Protein AF-A0AAD1RYK3-F1 (afdb_monomer)

Solvent-accessible surface area (backbone atoms only — not comparable to full-atom values): 5395 Å² total; per-residue (Å²): 141,84,56,92,40,39,23,43,54,92,47,67,86,49,60,64,26,44,54,42,9,41,81,37,56,96,43,71,71,55,46,51,52,41,52,51,53,33,51,68,50,41,51,63,46,25,75,76,61,38,56,70,56,47,49,50,44,24,52,49,18,30,38,50,40,42,53,49,40,56,69,79,41,52,85,51,68,46,62,34,46,53,32,17,40,53,32,41,52,52,52,51,53,49,48,51,58,70,73,75,109

pLDDT: mean 95.25, std 6.74, range [51.03, 98.62]

Radius of gyration: 14.35 Å; Cα contacts (8 Å, |Δi|>4): 125; chains: 1; bounding box: 40×24×34 Å

Structure (mmCIF, N/CA/C/O backbone):
data_AF-A0AAD1RYK3-F1
#
_entry.id   AF-A0AAD1RYK3-F1
#
loop_
_atom_site.group_PDB
_atom_site.id
_atom_site.type_symbol
_atom_site.label_atom_id
_atom_site.label_alt_id
_atom_site.label_comp_id
_atom_site.label_asym_id
_atom_site.label_entity_id
_atom_site.label_seq_id
_atom_site.pdbx_PDB_ins_code
_atom_site.Cartn_x
_atom_site.Cartn_y
_atom_site.Cartn_z
_atom_site.occupancy
_atom_site.B_iso_or_equiv
_atom_site.auth_seq_id
_atom_site.auth_comp_id
_atom_site.auth_asym_id
_atom_site.auth_atom_id
_atom_site.pdbx_PDB_model_num
ATOM 1 N N . MET A 1 1 ? 7.347 2.666 -16.538 1.00 62.88 1 MET A N 1
ATOM 2 C CA . MET A 1 1 ? 7.481 2.013 -15.215 1.00 62.88 1 MET A CA 1
ATOM 3 C C . MET A 1 1 ? 8.908 2.180 -14.672 1.00 62.88 1 MET A C 1
ATOM 5 O O . MET A 1 1 ? 9.486 1.234 -14.162 1.00 62.88 1 MET A O 1
ATOM 9 N N . ASN A 1 2 ? 9.484 3.388 -14.783 1.00 78.81 2 ASN A N 1
ATOM 10 C CA . ASN A 1 2 ? 10.914 3.642 -14.520 1.00 78.81 2 ASN A CA 1
ATOM 11 C C . ASN A 1 2 ? 11.131 4.500 -13.264 1.00 78.81 2 ASN A C 1
ATOM 13 O O . ASN A 1 2 ? 12.132 5.198 -13.149 1.00 78.81 2 ASN A O 1
ATOM 17 N N . SER A 1 3 ? 10.172 4.492 -12.335 1.00 92.50 3 SER A N 1
ATOM 18 C CA . SER A 1 3 ? 10.297 5.276 -11.108 1.00 92.50 3 SER A CA 1
ATOM 19 C C . SER A 1 3 ? 11.298 4.612 -10.155 1.00 92.50 3 SER A C 1
ATOM 21 O O . SER A 1 3 ? 11.223 3.394 -9.952 1.00 92.50 3 SER A O 1
ATOM 23 N N . PRO A 1 4 ? 12.184 5.385 -9.501 1.00 94.81 4 PRO A N 1
ATOM 24 C CA . PRO A 1 4 ? 13.096 4.856 -8.491 1.00 94.81 4 PRO A CA 1
ATOM 25 C C . PRO A 1 4 ? 12.365 4.243 -7.291 1.00 94.81 4 PRO A C 1
ATOM 27 O O . PRO A 1 4 ? 12.978 3.456 -6.580 1.00 94.81 4 PRO A O 1
ATOM 30 N N . LEU A 1 5 ? 11.070 4.517 -7.105 1.00 96.94 5 LEU A N 1
ATOM 31 C CA . LEU A 1 5 ? 10.252 3.978 -6.015 1.00 96.94 5 LEU A CA 1
ATOM 32 C C . LEU A 1 5 ? 9.553 2.652 -6.362 1.00 96.94 5 LEU A C 1
ATOM 34 O O . LEU A 1 5 ? 8.995 2.005 -5.490 1.00 96.94 5 LEU A O 1
ATOM 38 N N . THR A 1 6 ? 9.551 2.230 -7.631 1.00 97.31 6 THR A N 1
ATOM 39 C CA . THR A 1 6 ? 8.893 0.977 -8.049 1.00 97.31 6 THR A CA 1
ATOM 40 C C . THR A 1 6 ? 9.565 -0.240 -7.409 1.00 97.31 6 THR A C 1
ATOM 42 O O . THR A 1 6 ? 10.797 -0.313 -7.379 1.00 97.31 6 THR A O 1
ATOM 45 N N . TYR A 1 7 ? 8.784 -1.223 -6.953 1.00 97.44 7 TYR A N 1
ATOM 46 C CA . TYR A 1 7 ? 9.350 -2.511 -6.564 1.00 97.44 7 TYR A CA 1
ATOM 47 C C . TYR A 1 7 ? 9.881 -3.213 -7.808 1.00 97.44 7 TYR A C 1
ATOM 49 O O . TYR A 1 7 ? 9.145 -3.429 -8.777 1.00 97.44 7 TYR A O 1
ATOM 57 N N . ARG A 1 8 ? 11.170 -3.545 -7.775 1.00 96.50 8 ARG A N 1
ATOM 58 C CA . ARG A 1 8 ? 11.888 -4.141 -8.892 1.00 96.50 8 ARG A CA 1
ATOM 59 C C . ARG A 1 8 ? 12.387 -5.520 -8.514 1.00 96.50 8 ARG A C 1
ATOM 61 O O . ARG A 1 8 ? 13.115 -5.658 -7.533 1.00 96.50 8 ARG A O 1
ATOM 68 N N . TYR A 1 9 ? 12.013 -6.525 -9.301 1.00 95.19 9 TYR A N 1
ATOM 69 C CA . TYR A 1 9 ? 12.393 -7.904 -9.001 1.00 95.19 9 TYR A CA 1
ATOM 70 C C . TYR A 1 9 ? 13.905 -8.138 -9.081 1.00 95.19 9 TYR A C 1
ATOM 72 O O . TYR A 1 9 ? 14.407 -9.053 -8.433 1.00 95.19 9 TYR A O 1
ATOM 80 N N . ASP A 1 10 ? 14.604 -7.321 -9.869 1.00 95.75 10 ASP A N 1
ATOM 81 C CA . ASP A 1 10 ? 16.042 -7.378 -10.116 1.00 95.75 10 ASP A CA 1
ATOM 82 C C . ASP A 1 10 ? 16.868 -6.517 -9.146 1.00 95.75 10 ASP A C 1
ATOM 84 O O . ASP A 1 10 ? 18.084 -6.473 -9.277 1.00 95.75 10 ASP A O 1
ATOM 88 N N . LYS A 1 11 ? 16.216 -5.835 -8.191 1.00 96.19 11 LYS A N 1
ATOM 89 C CA . LYS A 1 11 ? 16.849 -4.947 -7.199 1.00 96.19 11 LYS A CA 1
ATOM 90 C C . LYS A 1 11 ? 16.305 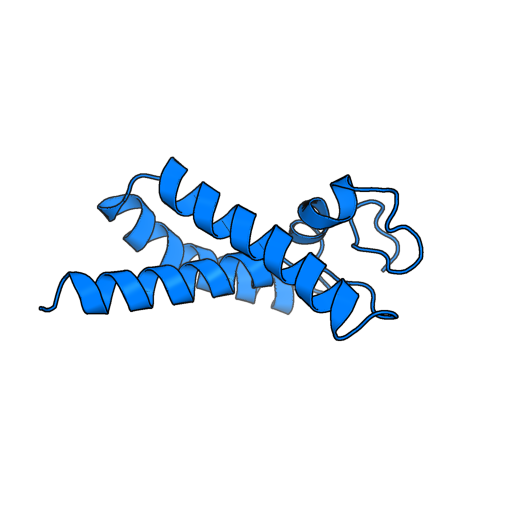-5.173 -5.787 1.00 96.19 11 LYS A C 1
ATOM 92 O O . LYS A 1 11 ? 15.846 -4.242 -5.122 1.00 96.19 11 LYS A O 1
ATOM 97 N N . ARG A 1 12 ? 16.249 -6.431 -5.345 1.00 94.88 12 ARG A N 1
ATOM 98 C CA . ARG A 1 12 ? 15.663 -6.804 -4.039 1.00 94.88 12 ARG A CA 1
ATOM 99 C C . ARG A 1 12 ? 16.556 -6.420 -2.857 1.00 94.88 12 ARG A C 1
ATOM 101 O O . ARG A 1 12 ? 16.066 -6.279 -1.745 1.00 94.88 12 ARG A O 1
ATOM 108 N N . GLU A 1 13 ? 17.842 -6.220 -3.094 1.00 96.56 13 GLU A N 1
ATOM 109 C CA . GLU A 1 13 ? 18.798 -5.665 -2.138 1.00 96.56 13 GLU A CA 1
ATOM 110 C C . GLU A 1 13 ? 18.452 -4.222 -1.732 1.00 96.56 13 GLU A C 1
ATOM 112 O O . GLU A 1 13 ? 18.777 -3.781 -0.630 1.00 96.56 13 GLU A O 1
ATOM 117 N N . GLU A 1 14 ? 17.723 -3.495 -2.582 1.00 97.38 14 GLU A N 1
ATOM 118 C CA . GLU A 1 14 ? 17.233 -2.147 -2.305 1.00 97.38 14 GLU A CA 1
ATOM 119 C C . GLU A 1 14 ? 15.963 -2.204 -1.425 1.00 97.38 14 GLU A C 1
ATOM 121 O O . GLU A 1 14 ? 14.846 -1.957 -1.886 1.00 97.38 14 GLU A O 1
ATOM 126 N N . ALA A 1 15 ? 16.122 -2.544 -0.139 1.00 97.06 15 ALA A N 1
ATOM 127 C CA . ALA A 1 15 ? 15.028 -2.866 0.791 1.00 97.06 15 ALA A CA 1
ATOM 128 C C . ALA A 1 15 ? 13.902 -1.810 0.877 1.00 97.06 15 ALA A C 1
ATOM 130 O O . ALA A 1 15 ? 12.734 -2.151 1.070 1.00 97.06 15 ALA A O 1
ATOM 131 N N . TRP A 1 16 ? 14.202 -0.526 0.659 1.00 97.81 16 TRP A N 1
ATOM 132 C CA . TRP A 1 16 ? 13.190 0.539 0.632 1.00 97.81 16 TRP A CA 1
ATOM 133 C C . TRP A 1 16 ? 12.139 0.351 -0.473 1.00 97.81 16 TRP A C 1
ATOM 135 O O . TRP A 1 16 ? 11.033 0.890 -0.374 1.00 97.81 16 TRP A O 1
ATOM 145 N N . ARG A 1 17 ? 12.435 -0.420 -1.527 1.00 97.81 17 ARG A N 1
ATOM 146 C CA . ARG A 1 17 ? 11.501 -0.746 -2.618 1.00 97.81 17 ARG A CA 1
ATOM 147 C C . ARG A 1 17 ? 10.338 -1.631 -2.178 1.00 97.81 17 ARG A C 1
ATOM 149 O O . ARG A 1 17 ? 9.289 -1.587 -2.812 1.00 97.81 17 ARG A O 1
ATOM 156 N N . PHE A 1 18 ? 10.487 -2.382 -1.085 1.00 98.00 18 PHE A N 1
ATOM 157 C CA . PHE A 1 18 ? 9.399 -3.182 -0.506 1.00 98.00 18 PHE A CA 1
ATOM 158 C C . PHE A 1 18 ? 8.310 -2.321 0.139 1.00 98.00 18 PHE A C 1
ATOM 160 O O . PHE A 1 18 ? 7.200 -2.804 0.351 1.00 98.00 18 PHE A O 1
ATOM 167 N N . LEU A 1 19 ? 8.607 -1.046 0.408 1.00 98.38 19 LEU A N 1
ATOM 168 C CA . LEU A 1 19 ? 7.663 -0.083 0.968 1.00 98.38 19 LEU A CA 1
ATOM 169 C C . LEU A 1 19 ? 7.289 1.017 -0.034 1.00 98.38 19 LEU A C 1
ATOM 171 O O . LEU A 1 19 ? 6.116 1.293 -0.261 1.00 98.38 19 LEU A O 1
ATOM 175 N N . SER A 1 20 ? 8.285 1.639 -0.666 1.00 97.94 20 SER A N 1
ATOM 176 C CA . SER A 1 20 ? 8.105 2.840 -1.499 1.00 97.94 20 SER A CA 1
ATOM 177 C C . SER A 1 20 ? 7.252 2.637 -2.755 1.00 97.94 20 SER A C 1
ATOM 179 O O . SER A 1 20 ? 6.716 3.612 -3.290 1.00 97.94 20 SER A O 1
ATOM 181 N N . TYR A 1 21 ? 7.048 1.392 -3.193 1.00 97.81 21 TYR A N 1
ATOM 182 C CA . TYR A 1 21 ? 6.221 1.084 -4.359 1.00 97.81 21 TYR A CA 1
ATOM 183 C C . TYR A 1 21 ? 4.761 1.535 -4.206 1.00 97.81 21 TYR A C 1
ATOM 185 O O . TYR A 1 21 ? 4.097 1.776 -5.219 1.00 97.81 21 TYR A O 1
ATOM 193 N N . MET A 1 22 ? 4.285 1.716 -2.966 1.00 98.00 22 MET A N 1
ATOM 194 C CA . MET A 1 22 ? 2.937 2.209 -2.675 1.00 98.00 22 MET A CA 1
ATOM 195 C C . MET A 1 22 ? 2.666 3.618 -3.222 1.00 98.00 22 MET A C 1
ATOM 197 O O . MET A 1 22 ? 1.515 3.972 -3.460 1.00 98.00 22 MET A O 1
ATOM 201 N N . PHE A 1 23 ? 3.710 4.418 -3.462 1.00 97.38 23 PHE A N 1
ATOM 202 C CA . PHE A 1 23 ? 3.582 5.784 -3.981 1.00 97.38 23 PHE A CA 1
ATOM 203 C C . PHE A 1 23 ? 3.493 5.860 -5.509 1.00 97.38 23 PHE A C 1
ATOM 205 O O . PHE A 1 23 ? 3.189 6.915 -6.064 1.00 97.38 23 PHE A O 1
ATOM 212 N N . VAL A 1 24 ? 3.757 4.762 -6.218 1.00 97.25 24 VAL A N 1
ATOM 213 C CA . VAL A 1 24 ? 3.733 4.718 -7.685 1.00 97.25 24 VAL A CA 1
ATOM 214 C C . VAL A 1 24 ? 2.499 3.961 -8.134 1.00 97.25 24 VAL A C 1
ATOM 216 O O . VAL A 1 24 ? 2.165 2.934 -7.563 1.00 97.25 24 VAL A O 1
ATOM 219 N N . HIS A 1 25 ? 1.832 4.428 -9.185 1.00 96.88 25 HIS A N 1
ATOM 220 C CA . HIS A 1 25 ? 0.650 3.770 -9.733 1.00 96.88 25 HIS A CA 1
ATOM 221 C C . HIS A 1 25 ? 0.776 3.637 -11.253 1.00 96.88 25 HIS A C 1
ATOM 223 O O . HIS A 1 25 ? 1.363 4.491 -11.912 1.00 96.88 25 HIS A O 1
ATOM 229 N N . ALA A 1 26 ? 0.221 2.560 -11.815 1.00 94.88 26 ALA A N 1
ATOM 230 C CA . ALA A 1 26 ? 0.240 2.293 -13.254 1.00 94.88 26 ALA A CA 1
ATOM 231 C C . ALA A 1 26 ? -0.574 3.297 -14.099 1.00 94.88 26 ALA A C 1
ATOM 233 O O . ALA A 1 26 ? -0.365 3.378 -15.305 1.00 94.88 26 ALA A O 1
ATOM 234 N N . GLY A 1 27 ? -1.484 4.063 -13.487 1.00 95.81 27 GLY A N 1
ATOM 235 C CA . GLY A 1 27 ? -2.293 5.075 -14.166 1.00 95.81 27 GLY A CA 1
ATOM 236 C C . GLY A 1 27 ? -3.281 5.771 -13.229 1.00 95.81 27 GLY A C 1
ATOM 237 O O . GLY A 1 27 ? -3.394 5.409 -12.055 1.00 95.81 27 GLY A O 1
ATOM 238 N N . VAL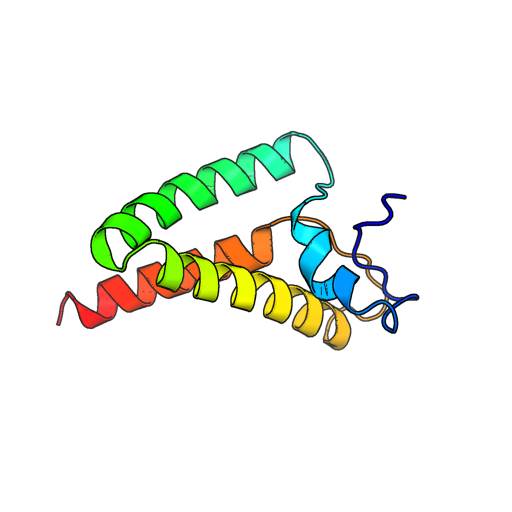 A 1 28 ? -4.019 6.748 -13.764 1.00 96.88 28 VAL A N 1
ATOM 239 C CA . VAL A 1 28 ? -4.966 7.592 -13.006 1.00 96.88 28 VAL A CA 1
ATOM 240 C C . VAL A 1 28 ? -6.082 6.764 -12.361 1.00 96.88 28 VAL A C 1
ATOM 242 O O . VAL A 1 28 ? -6.341 6.899 -11.170 1.00 96.88 28 VAL A O 1
ATOM 245 N N . GLN A 1 29 ? -6.679 5.828 -13.103 1.00 97.06 29 GLN A N 1
ATOM 246 C CA . GLN A 1 29 ? -7.723 4.953 -12.559 1.00 97.06 29 GLN A CA 1
ATOM 247 C C . GLN A 1 29 ? -7.218 4.114 -11.377 1.00 97.06 29 GLN A C 1
ATOM 249 O O . GLN A 1 29 ? -7.944 3.882 -10.414 1.00 97.06 29 GLN A O 1
ATOM 254 N N . HIS A 1 30 ? -5.954 3.682 -11.428 1.00 96.94 30 HIS A N 1
ATOM 255 C CA . HIS A 1 30 ? -5.365 2.858 -10.380 1.00 96.94 30 HIS A CA 1
ATOM 256 C C . HIS A 1 30 ? -5.166 3.64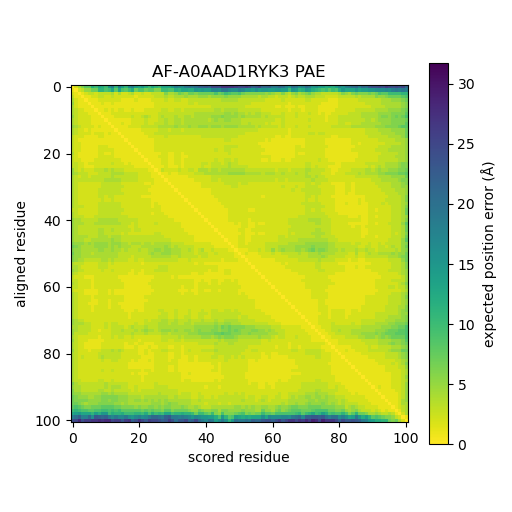8 -9.082 1.00 96.94 30 HIS A C 1
ATOM 258 O O . HIS A 1 30 ? -5.490 3.138 -8.013 1.00 96.94 30 HIS A O 1
ATOM 264 N N . ILE A 1 31 ? -4.673 4.890 -9.151 1.00 97.38 31 ILE A N 1
ATOM 265 C CA . ILE A 1 31 ? -4.538 5.734 -7.954 1.00 97.38 31 ILE A CA 1
ATOM 266 C C . ILE A 1 31 ? -5.904 6.147 -7.398 1.00 97.38 31 ILE A C 1
ATOM 268 O O . ILE A 1 31 ? -6.103 6.053 -6.191 1.00 97.38 31 ILE A O 1
ATOM 272 N N . ILE A 1 32 ? -6.864 6.516 -8.253 1.00 98.31 32 ILE A N 1
ATOM 273 C CA . ILE A 1 32 ? -8.219 6.878 -7.810 1.00 98.31 32 ILE A CA 1
ATOM 274 C C . ILE A 1 32 ? -8.886 5.700 -7.095 1.00 98.31 32 ILE A C 1
ATOM 276 O O . ILE A 1 32 ? -9.423 5.884 -6.008 1.00 98.31 32 ILE A O 1
ATOM 280 N N . GLY A 1 33 ? -8.804 4.488 -7.653 1.00 98.00 33 GLY A N 1
ATOM 281 C CA . GLY A 1 33 ? -9.370 3.292 -7.025 1.00 98.00 33 GLY A CA 1
ATOM 282 C C . GLY A 1 33 ? -8.747 2.980 -5.662 1.00 98.00 33 GLY A C 1
ATOM 283 O O . GLY 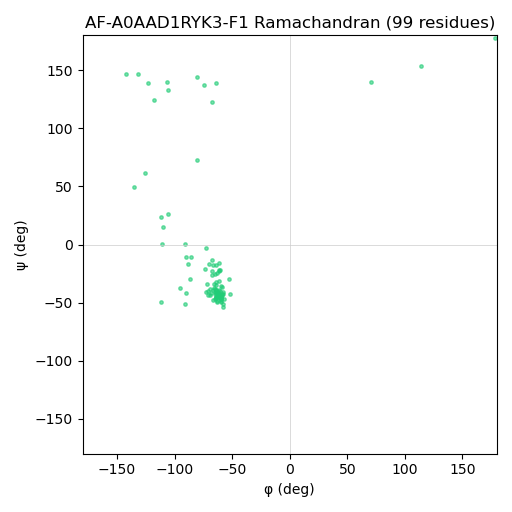A 1 33 ? -9.473 2.698 -4.709 1.00 98.00 33 GLY A O 1
ATOM 284 N N . ASN A 1 34 ? -7.418 3.090 -5.543 1.00 98.19 34 ASN A N 1
ATOM 285 C CA . ASN A 1 34 ? -6.735 2.893 -4.263 1.00 98.19 34 ASN A CA 1
ATOM 286 C C . ASN A 1 34 ? -7.135 3.959 -3.238 1.00 98.19 34 ASN A C 1
ATOM 288 O O . ASN A 1 34 ? -7.485 3.600 -2.122 1.00 98.19 34 ASN A O 1
ATOM 292 N N . LEU A 1 35 ? -7.139 5.244 -3.610 1.00 98.12 35 LEU A N 1
ATOM 293 C CA . LEU A 1 35 ? -7.528 6.330 -2.707 1.00 98.12 35 LEU A CA 1
ATOM 294 C C . LEU A 1 35 ? -8.984 6.209 -2.263 1.00 98.12 35 LEU A C 1
ATOM 296 O O . LEU A 1 35 ? -9.272 6.360 -1.080 1.00 98.12 35 LEU A O 1
ATOM 300 N N . PHE A 1 36 ? -9.892 5.905 -3.190 1.00 98.38 36 PHE A N 1
ATOM 301 C CA . PHE A 1 36 ? -11.304 5.727 -2.878 1.00 98.38 36 PHE A CA 1
ATOM 302 C C . PHE A 1 36 ? -11.506 4.623 -1.837 1.00 98.38 36 PHE A C 1
ATOM 304 O O . PHE A 1 36 ? -12.094 4.876 -0.789 1.00 98.38 36 PHE A O 1
ATOM 311 N N . LEU A 1 37 ? -10.965 3.423 -2.078 1.00 98.00 37 LEU A N 1
ATOM 312 C CA . LEU A 1 37 ? -11.087 2.309 -1.134 1.00 98.00 37 LEU A CA 1
ATOM 313 C C . LEU A 1 37 ? -10.340 2.570 0.179 1.00 98.00 37 LEU A C 1
ATOM 315 O O . LEU A 1 37 ? -10.851 2.247 1.250 1.00 98.00 37 LEU A O 1
ATOM 319 N N . GLN A 1 38 ? -9.155 3.180 0.114 1.00 98.19 38 GLN A N 1
ATOM 320 C CA . GLN A 1 38 ? -8.369 3.525 1.294 1.00 98.19 38 GLN A CA 1
ATOM 321 C C . GLN A 1 38 ? -9.119 4.495 2.203 1.00 98.19 38 GLN A C 1
ATOM 323 O O . GLN A 1 38 ? -9.141 4.281 3.407 1.00 98.19 38 GLN A O 1
ATOM 328 N N . LEU A 1 39 ? -9.740 5.541 1.657 1.00 97.88 39 LEU A N 1
ATOM 329 C CA . LEU A 1 39 ? -10.499 6.502 2.457 1.00 97.88 39 LEU A CA 1
ATOM 330 C C . LEU A 1 39 ? -11.817 5.899 2.949 1.00 97.88 39 LEU A C 1
ATOM 332 O O . LEU A 1 39 ? -12.162 6.078 4.116 1.00 97.88 39 LEU A O 1
ATOM 336 N N . LEU A 1 40 ? -12.511 5.140 2.094 1.00 97.69 40 LEU A N 1
ATOM 337 C CA . LEU A 1 40 ? -13.778 4.488 2.429 1.00 97.69 40 LEU A CA 1
ATOM 338 C C . LEU A 1 40 ? -13.643 3.536 3.626 1.00 97.69 40 LEU A C 1
ATOM 340 O O . LEU A 1 40 ? -14.511 3.526 4.492 1.00 97.69 40 LEU A O 1
ATOM 344 N N . ILE A 1 41 ? -12.565 2.748 3.679 1.00 97.19 41 ILE A N 1
ATOM 345 C CA . ILE A 1 41 ? -12.340 1.753 4.740 1.00 97.19 41 ILE A CA 1
ATOM 346 C C . ILE A 1 41 ? -11.457 2.301 5.866 1.00 97.19 41 ILE A C 1
ATOM 348 O O . ILE A 1 41 ? -11.688 2.015 7.041 1.00 97.19 41 ILE A O 1
ATOM 352 N N . GLY A 1 42 ? -10.450 3.102 5.523 1.00 96.94 42 GLY A N 1
ATOM 353 C CA . GLY A 1 42 ? -9.472 3.639 6.463 1.00 96.94 42 GLY A CA 1
ATOM 354 C C . GLY A 1 42 ? -10.081 4.626 7.447 1.00 96.94 42 GLY A C 1
ATOM 355 O O . GLY A 1 42 ? -9.886 4.452 8.643 1.00 96.94 42 GLY A O 1
ATOM 356 N N . ILE A 1 43 ? -10.874 5.603 6.987 1.00 97.19 43 ILE A N 1
ATOM 357 C CA . ILE A 1 43 ? -11.445 6.631 7.877 1.00 97.19 43 ILE A CA 1
ATOM 358 C C . ILE A 1 43 ? -12.298 5.999 8.996 1.00 97.19 43 ILE A C 1
ATOM 360 O O . ILE A 1 43 ? -12.031 6.292 10.163 1.00 97.19 43 ILE A O 1
ATOM 364 N N . PRO A 1 44 ? -13.265 5.098 8.716 1.00 95.31 44 PRO A N 1
ATOM 365 C CA . PRO A 1 44 ? -14.016 4.428 9.779 1.00 95.31 44 PRO A CA 1
ATOM 366 C C . PRO A 1 44 ? -13.126 3.650 10.754 1.00 95.31 44 PRO A C 1
ATOM 368 O O . PRO A 1 44 ? -13.342 3.708 11.963 1.00 95.31 44 PRO A O 1
ATOM 371 N N . LEU A 1 45 ? -12.104 2.949 10.252 1.00 95.69 45 LEU A N 1
ATOM 372 C CA . LEU A 1 45 ? -11.167 2.220 11.105 1.00 95.69 45 LEU A CA 1
ATOM 373 C C . LEU A 1 45 ? -10.353 3.159 11.999 1.00 95.69 45 LEU A C 1
ATOM 375 O O . LEU A 1 45 ? -10.144 2.842 13.167 1.00 95.69 45 LEU A O 1
ATOM 379 N N . GLU A 1 46 ? -9.899 4.305 11.491 1.00 96.94 46 GLU A N 1
ATOM 380 C CA . GLU A 1 46 ? -9.112 5.269 12.269 1.00 96.94 46 GLU A CA 1
ATOM 381 C C . GLU A 1 46 ? -9.926 5.890 13.403 1.00 96.94 46 GLU A C 1
ATOM 383 O O . GLU A 1 46 ? -9.397 6.070 14.504 1.00 96.94 46 GLU A O 1
ATOM 388 N N . LEU A 1 47 ? -11.213 6.153 13.156 1.00 95.62 47 LEU A N 1
ATOM 389 C CA . LEU A 1 47 ? -12.147 6.679 14.151 1.00 95.62 47 LEU A CA 1
ATOM 390 C C . LEU A 1 47 ? -12.378 5.703 15.315 1.00 95.62 47 LEU A C 1
ATOM 392 O O . LEU A 1 47 ? -12.566 6.145 16.446 1.00 95.62 47 LEU A O 1
ATOM 396 N N . VAL A 1 48 ? -12.319 4.391 15.061 1.00 94.44 48 VAL A N 1
ATOM 397 C CA . VAL A 1 48 ? -12.514 3.351 16.088 1.00 94.44 48 VAL A CA 1
ATOM 398 C C . VAL A 1 48 ? -11.193 2.949 16.760 1.00 94.44 48 VAL A C 1
ATOM 400 O O . VAL A 1 48 ? -11.132 2.788 17.978 1.00 94.44 48 VAL A O 1
ATOM 403 N N . HIS A 1 49 ? -10.112 2.801 15.987 1.00 93.19 49 HIS A N 1
ATOM 404 C CA . HIS A 1 49 ? -8.871 2.142 16.428 1.00 93.19 49 HIS A CA 1
ATOM 405 C C . HIS A 1 49 ? -7.669 3.069 16.601 1.00 93.19 49 HIS A C 1
ATOM 407 O O . HIS A 1 49 ? -6.612 2.603 17.030 1.00 93.19 49 HIS A O 1
ATOM 413 N N . LYS A 1 50 ? -7.825 4.374 16.350 1.00 94.56 50 LYS A N 1
ATOM 414 C CA . LYS A 1 50 ? -6.756 5.388 16.297 1.00 94.56 50 LYS A CA 1
ATOM 415 C C . LYS A 1 50 ? -5.850 5.227 15.070 1.00 94.56 50 LYS A C 1
ATOM 417 O O . LYS A 1 50 ? -5.400 4.130 14.737 1.00 94.56 50 LYS A O 1
ATOM 422 N N . GLY A 1 51 ? -5.480 6.359 14.469 1.00 94.38 51 GLY A N 1
ATOM 423 C CA . GLY A 1 51 ? -4.711 6.417 13.218 1.00 94.38 51 GLY A CA 1
ATOM 424 C C . GLY A 1 51 ? -3.423 5.590 13.194 1.00 94.38 51 GLY A C 1
ATOM 425 O O . GLY A 1 51 ? -3.169 4.873 12.234 1.00 94.38 51 GLY A O 1
ATOM 426 N N . HIS A 1 52 ? -2.627 5.596 14.270 1.00 96.25 52 HIS A N 1
ATOM 427 C CA . HIS A 1 52 ? -1.355 4.856 14.290 1.00 96.25 52 HIS A CA 1
ATOM 428 C C . HIS A 1 52 ? -1.531 3.333 14.172 1.00 96.25 52 HIS A C 1
ATOM 430 O O . HIS A 1 52 ? -0.702 2.680 13.545 1.00 96.25 52 HIS A O 1
ATOM 436 N N . ARG A 1 53 ? -2.601 2.747 14.734 1.00 96.06 53 ARG A N 1
ATOM 437 C CA . ARG A 1 53 ? -2.843 1.296 14.636 1.00 96.06 53 ARG A CA 1
ATOM 438 C C . ARG A 1 53 ? -3.249 0.908 13.222 1.00 96.06 53 ARG A C 1
ATOM 440 O O . ARG A 1 53 ? -2.723 -0.054 12.671 1.00 96.06 53 ARG A O 1
ATOM 447 N N . VAL A 1 54 ? -4.136 1.698 12.625 1.00 97.62 54 VAL A N 1
ATOM 448 C CA . VAL A 1 54 ? -4.598 1.512 11.245 1.00 97.62 54 VAL A CA 1
ATOM 449 C C . VAL A 1 54 ? -3.450 1.710 10.257 1.00 97.62 54 VAL A C 1
ATOM 451 O O . VAL A 1 54 ? -3.258 0.890 9.362 1.00 97.62 54 VAL A O 1
ATOM 454 N N . GLY A 1 55 ? -2.617 2.729 10.482 1.00 97.50 55 GLY A N 1
ATOM 455 C CA . GLY A 1 55 ? -1.399 2.969 9.715 1.00 97.50 55 GLY A CA 1
ATOM 456 C C . GLY A 1 55 ? -0.425 1.791 9.770 1.00 97.50 55 GLY A C 1
ATOM 457 O O . GLY A 1 55 ? 0.089 1.385 8.732 1.00 97.50 55 GLY A O 1
ATOM 458 N N . LEU A 1 56 ? -0.211 1.179 10.942 1.00 98.12 56 LEU A N 1
ATOM 459 C CA . LEU A 1 56 ? 0.635 -0.017 11.059 1.00 98.12 56 LEU A CA 1
ATOM 460 C C . LEU A 1 56 ? 0.077 -1.207 10.268 1.00 98.12 56 LEU A C 1
ATOM 462 O O . LEU A 1 56 ? 0.844 -1.883 9.586 1.00 98.12 56 LEU A O 1
ATOM 466 N N . VAL A 1 57 ? -1.240 -1.439 10.306 1.00 98.19 57 VAL A N 1
ATOM 467 C CA . VAL A 1 57 ? -1.893 -2.495 9.508 1.00 98.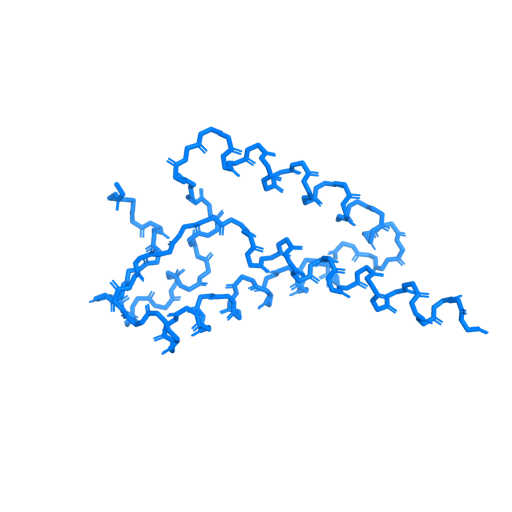19 57 VAL A CA 1
ATOM 468 C C . VAL A 1 57 ? -1.719 -2.235 8.012 1.00 98.19 57 VAL A C 1
ATOM 470 O O . VAL A 1 57 ? -1.345 -3.140 7.267 1.00 98.19 57 VAL A O 1
ATOM 473 N N . TYR A 1 58 ? -1.923 -0.993 7.573 1.00 98.56 58 TYR A N 1
ATOM 474 C CA . TYR A 1 58 ? -1.716 -0.599 6.184 1.00 98.56 58 TYR A CA 1
ATOM 475 C C . TYR A 1 58 ? -0.262 -0.836 5.738 1.00 98.56 58 TYR A C 1
ATOM 477 O O . TYR A 1 58 ? -0.025 -1.475 4.713 1.00 98.56 58 TYR A O 1
ATOM 485 N N . LEU A 1 59 ? 0.724 -0.382 6.520 1.00 98.56 59 LEU A N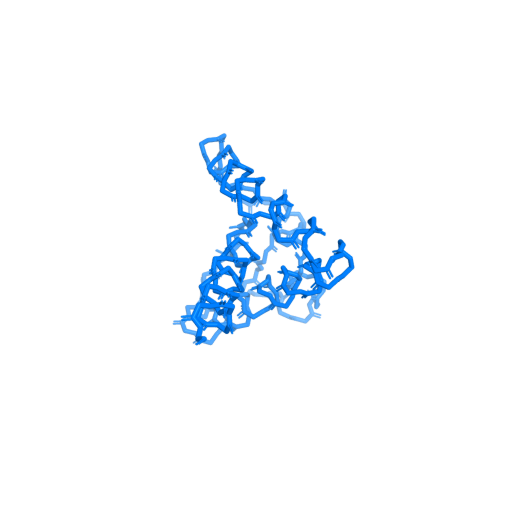 1
ATOM 486 C CA . LEU A 1 59 ? 2.147 -0.556 6.200 1.00 98.56 59 LEU A CA 1
ATOM 487 C C . LEU A 1 59 ? 2.557 -2.036 6.196 1.00 98.56 59 LEU A C 1
ATOM 489 O O . LEU A 1 59 ? 3.295 -2.462 5.307 1.00 98.56 59 LEU A O 1
ATOM 493 N N . ALA A 1 60 ? 2.040 -2.834 7.134 1.00 98.50 60 ALA A N 1
ATOM 494 C CA . ALA A 1 60 ? 2.236 -4.280 7.145 1.00 98.50 60 ALA A CA 1
ATOM 495 C C . ALA A 1 60 ? 1.653 -4.938 5.885 1.00 98.50 60 ALA A C 1
ATOM 497 O O . ALA A 1 60 ? 2.289 -5.817 5.313 1.00 98.50 60 ALA A O 1
ATOM 498 N N . GLY A 1 61 ? 0.494 -4.475 5.406 1.00 98.56 61 GLY A N 1
ATOM 499 C CA . GLY A 1 61 ? -0.100 -4.910 4.142 1.00 98.56 61 GLY A CA 1
ATOM 500 C C . GLY A 1 61 ? 0.747 -4.579 2.917 1.00 98.56 61 GLY A C 1
ATOM 501 O O . GLY A 1 61 ? 0.903 -5.413 2.029 1.00 98.56 61 GLY A O 1
ATOM 502 N N . VAL A 1 62 ? 1.336 -3.383 2.868 1.00 98.62 62 VAL A N 1
ATOM 503 C CA . VAL A 1 62 ? 2.254 -2.977 1.790 1.00 98.62 62 VAL A CA 1
ATOM 504 C C . VAL A 1 62 ? 3.503 -3.867 1.777 1.00 98.62 62 VAL A C 1
ATOM 506 O O . VAL A 1 62 ? 3.855 -4.435 0.744 1.00 98.62 62 VAL A O 1
ATOM 509 N N . ILE A 1 63 ? 4.148 -4.055 2.929 1.00 98.56 63 ILE A N 1
ATOM 510 C CA . ILE A 1 63 ? 5.335 -4.916 3.041 1.00 98.56 63 ILE A CA 1
ATOM 511 C C . ILE A 1 63 ? 4.975 -6.377 2.736 1.00 98.56 63 ILE A C 1
ATOM 513 O O . ILE A 1 63 ? 5.655 -7.040 1.958 1.00 98.56 63 ILE A O 1
ATOM 517 N N . GLY A 1 64 ? 3.879 -6.880 3.302 1.00 98.25 64 GLY A N 1
ATOM 518 C CA . GLY A 1 64 ? 3.387 -8.232 3.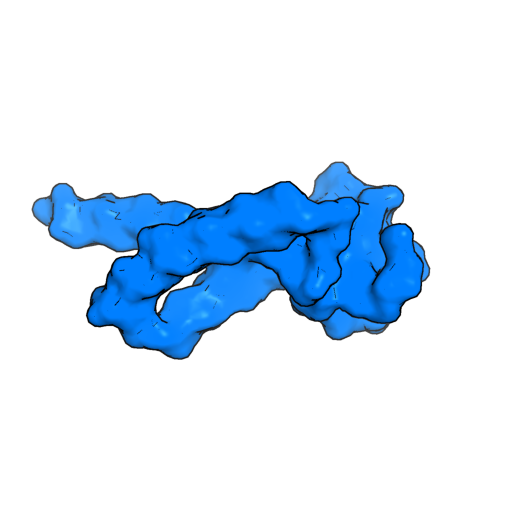055 1.00 98.25 64 GLY A CA 1
ATOM 519 C C . GLY A 1 64 ? 3.038 -8.463 1.585 1.00 98.25 64 GLY A C 1
ATOM 520 O O . GLY A 1 64 ? 3.374 -9.508 1.037 1.00 98.25 64 GLY A O 1
ATOM 521 N N . GLY A 1 65 ? 2.439 -7.475 0.918 1.00 97.94 65 GLY A N 1
ATOM 522 C CA . GLY A 1 65 ? 2.100 -7.528 -0.502 1.00 97.94 65 GLY A CA 1
ATOM 523 C C . GLY A 1 65 ? 3.328 -7.615 -1.405 1.00 97.94 65 GLY A C 1
ATOM 524 O O . GLY A 1 65 ? 3.363 -8.447 -2.313 1.00 97.94 65 GLY A O 1
ATOM 525 N N . SER A 1 66 ? 4.364 -6.812 -1.145 1.00 97.81 66 SER A N 1
ATOM 526 C CA . SER A 1 66 ? 5.616 -6.895 -1.907 1.00 97.81 66 SER A CA 1
ATOM 527 C C . SER A 1 66 ? 6.396 -8.178 -1.615 1.00 97.81 66 SER A C 1
ATOM 529 O O . SER A 1 66 ? 6.917 -8.788 -2.550 1.00 97.81 66 SER A O 1
ATOM 531 N N . LEU A 1 67 ? 6.419 -8.654 -0.365 1.00 97.75 67 LEU A N 1
ATOM 532 C CA . LEU A 1 67 ? 7.014 -9.946 -0.008 1.00 97.75 67 LEU A CA 1
ATOM 533 C C . LEU A 1 67 ? 6.288 -11.111 -0.689 1.00 97.75 67 LEU A C 1
ATOM 535 O O . LEU A 1 67 ? 6.936 -11.938 -1.331 1.00 97.75 67 LEU A O 1
ATOM 539 N N . ALA A 1 68 ? 4.957 -11.149 -0.626 1.00 97.44 68 ALA A N 1
ATOM 540 C CA . ALA A 1 68 ? 4.151 -12.160 -1.300 1.00 97.44 68 ALA A CA 1
ATOM 541 C C . ALA A 1 68 ? 4.388 -12.128 -2.816 1.00 97.44 68 ALA A C 1
ATOM 543 O O . ALA A 1 68 ? 4.690 -13.161 -3.410 1.00 97.44 68 ALA A O 1
ATOM 544 N N . SER A 1 69 ? 4.369 -10.943 -3.437 1.00 96.62 69 SER A N 1
ATOM 545 C CA . SER A 1 69 ? 4.704 -10.798 -4.858 1.00 96.62 69 SER A CA 1
ATOM 546 C C . SER A 1 69 ? 6.120 -11.291 -5.166 1.00 96.62 69 SER A C 1
ATOM 548 O O . SER A 1 69 ? 6.334 -11.887 -6.215 1.00 96.62 69 SER A O 1
ATOM 550 N N . SER A 1 70 ? 7.090 -11.092 -4.269 1.00 96.00 70 SER A N 1
ATOM 551 C CA . SER A 1 70 ? 8.474 -11.535 -4.482 1.00 96.00 70 SER A CA 1
ATOM 552 C C . SER A 1 70 ? 8.641 -13.060 -4.496 1.00 96.00 70 SER A C 1
ATOM 554 O O . SER A 1 70 ? 9.586 -13.560 -5.119 1.00 96.00 70 SER A O 1
ATOM 556 N N . ILE A 1 71 ? 7.739 -13.774 -3.813 1.00 96.88 71 ILE A N 1
ATOM 557 C CA . ILE A 1 71 ? 7.724 -15.234 -3.683 1.00 96.88 71 ILE A CA 1
ATOM 558 C C . ILE A 1 71 ? 6.876 -15.854 -4.798 1.00 96.88 71 ILE A C 1
ATOM 560 O O . ILE A 1 71 ? 7.352 -16.740 -5.503 1.00 96.88 71 ILE A O 1
ATOM 564 N N . PHE A 1 72 ? 5.641 -15.378 -4.974 1.00 97.25 72 PHE A N 1
ATOM 565 C CA . PHE A 1 72 ? 4.664 -15.982 -5.884 1.00 97.25 72 PHE A CA 1
ATOM 566 C C . PHE A 1 72 ? 4.777 -15.477 -7.331 1.00 97.25 72 PHE A C 1
ATOM 568 O O . PHE A 1 72 ? 4.532 -16.245 -8.255 1.00 97.25 72 PHE A O 1
ATOM 575 N N . ASP A 1 73 ? 5.227 -14.234 -7.541 1.00 95.88 73 ASP A N 1
ATOM 576 C CA . ASP A 1 73 ? 5.425 -13.612 -8.861 1.00 95.88 73 ASP A CA 1
ATOM 577 C C . ASP A 1 73 ? 6.868 -13.069 -9.017 1.00 95.88 73 ASP A C 1
ATOM 579 O O . ASP A 1 73 ? 7.089 -11.867 -9.216 1.00 95.88 73 ASP A O 1
ATOM 583 N N . PRO A 1 74 ? 7.909 -13.922 -8.950 1.00 94.00 74 PRO A N 1
ATOM 584 C CA . PRO A 1 74 ? 9.275 -13.481 -8.671 1.00 94.00 74 PRO A CA 1
ATOM 585 C C . PRO A 1 74 ? 9.934 -12.625 -9.761 1.00 94.00 74 PRO A C 1
ATOM 587 O O . PRO A 1 74 ? 10.973 -12.030 -9.495 1.00 94.00 74 PRO A O 1
ATOM 590 N N . ARG A 1 75 ? 9.368 -12.550 -10.971 1.00 95.44 75 ARG A N 1
ATOM 591 C CA . ARG A 1 75 ? 9.886 -11.747 -12.099 1.00 95.44 75 ARG A CA 1
ATOM 592 C C . ARG A 1 75 ? 9.012 -10.536 -12.436 1.00 95.44 75 ARG A C 1
ATOM 594 O O . ARG A 1 75 ? 9.137 -9.960 -13.515 1.00 95.44 75 ARG A O 1
ATOM 601 N N . LYS A 1 76 ? 8.098 -10.160 -11.540 1.00 94.56 76 LYS A N 1
ATOM 602 C CA . LYS A 1 76 ? 7.150 -9.067 -11.756 1.00 94.56 76 LYS A CA 1
ATOM 603 C C . LYS A 1 76 ? 7.546 -7.840 -10.940 1.00 94.56 76 LYS A C 1
ATOM 605 O O . LYS A 1 76 ? 7.839 -7.927 -9.753 1.00 94.56 76 LYS A O 1
ATOM 610 N N . ASN A 1 77 ? 7.532 -6.682 -11.592 1.00 95.81 77 ASN A N 1
ATOM 611 C CA . ASN A 1 77 ? 7.646 -5.396 -10.909 1.00 95.81 77 ASN A CA 1
ATOM 612 C C . ASN A 1 77 ? 6.284 -5.005 -10.327 1.00 95.81 77 ASN A C 1
ATOM 614 O O . ASN A 1 77 ? 5.252 -5.243 -10.958 1.00 95.81 77 ASN A O 1
ATOM 618 N N . LEU A 1 78 ? 6.284 -4.368 -9.159 1.00 96.44 78 LEU A N 1
ATOM 619 C CA . LEU A 1 78 ? 5.068 -4.049 -8.414 1.00 96.44 78 LEU A CA 1
ATOM 620 C C . LEU A 1 78 ? 4.970 -2.538 -8.161 1.00 96.44 78 LEU A C 1
ATOM 622 O O . LEU A 1 78 ? 5.960 -1.865 -7.872 1.00 96.44 78 LEU A O 1
ATOM 626 N N . VAL A 1 79 ? 3.756 -2.008 -8.302 1.00 97.50 79 VAL A N 1
ATOM 627 C CA . VAL A 1 79 ? 3.387 -0.611 -8.043 1.00 97.50 79 VAL A CA 1
ATOM 628 C C . VAL A 1 79 ? 1.998 -0.582 -7.406 1.00 97.50 79 VAL A C 1
ATOM 630 O O . VAL A 1 79 ? 1.147 -1.400 -7.759 1.00 97.50 79 VAL A O 1
ATOM 633 N N . GLY A 1 80 ? 1.753 0.380 -6.524 1.00 97.00 80 GLY A N 1
ATOM 634 C CA . GLY A 1 80 ? 0.425 0.712 -6.016 1.00 97.00 80 GLY A CA 1
ATOM 635 C C . GLY A 1 80 ? 0.230 0.442 -4.530 1.00 97.00 80 GLY A C 1
ATOM 636 O O . GLY A 1 80 ? 0.851 -0.435 -3.940 1.00 97.00 80 GLY A O 1
ATOM 637 N N . ALA A 1 81 ? -0.687 1.199 -3.938 1.00 97.56 81 ALA A N 1
ATOM 638 C CA . ALA A 1 81 ? -1.063 1.135 -2.526 1.00 97.56 81 ALA A CA 1
ATOM 639 C C . ALA A 1 81 ? -1.893 -0.106 -2.127 1.00 97.56 81 ALA A C 1
ATOM 641 O O . ALA A 1 81 ? -2.197 -0.304 -0.950 1.00 97.56 81 ALA A O 1
ATOM 642 N N . SER A 1 82 ? -2.247 -0.966 -3.085 1.00 97.88 82 SER A N 1
ATOM 643 C CA . SER A 1 82 ? -3.273 -2.002 -2.919 1.00 97.88 82 SER A CA 1
ATOM 644 C C . SER A 1 82 ? -2.969 -3.029 -1.830 1.00 97.88 82 SER A C 1
ATOM 646 O O . SER A 1 82 ? -3.895 -3.491 -1.172 1.00 97.88 82 SER A O 1
ATOM 648 N N . GLY A 1 83 ? -1.694 -3.345 -1.572 1.00 97.62 83 GLY A N 1
ATOM 649 C CA . GLY A 1 83 ? -1.309 -4.215 -0.452 1.00 97.62 83 GLY A CA 1
ATOM 650 C C . GLY A 1 83 ? -1.791 -3.674 0.899 1.00 97.62 83 GLY A C 1
ATOM 651 O O . GLY A 1 83 ? -2.351 -4.414 1.706 1.00 97.62 83 GLY A O 1
ATOM 652 N N . GLY A 1 84 ? -1.657 -2.362 1.114 1.00 98.31 84 GLY A N 1
ATOM 653 C CA . GLY A 1 84 ? -2.177 -1.699 2.307 1.00 98.31 84 GLY A CA 1
ATOM 654 C C . GLY A 1 84 ? -3.703 -1.619 2.316 1.00 98.31 84 GLY A C 1
ATOM 655 O O . GLY A 1 84 ? -4.320 -1.890 3.342 1.00 98.31 84 GLY A O 1
ATOM 656 N N . VAL A 1 85 ? -4.330 -1.337 1.169 1.00 98.38 85 VAL A N 1
ATOM 657 C CA . VAL A 1 85 ? -5.800 -1.311 1.041 1.00 98.38 85 VAL A CA 1
ATOM 658 C C . VAL A 1 85 ? -6.422 -2.669 1.381 1.00 98.38 85 VAL A C 1
ATOM 660 O O . VAL A 1 85 ? -7.382 -2.726 2.147 1.00 98.38 85 VAL A O 1
ATOM 663 N N . TYR A 1 86 ? -5.866 -3.776 0.882 1.00 98.00 86 TYR A N 1
ATOM 664 C CA . TYR A 1 86 ? -6.361 -5.115 1.211 1.00 98.00 86 TYR A CA 1
ATOM 665 C C . TYR A 1 86 ? -6.164 -5.467 2.688 1.00 98.00 86 TYR A C 1
ATOM 667 O O . TYR A 1 86 ? -7.037 -6.105 3.277 1.00 98.00 86 TYR A O 1
ATOM 675 N N . ALA A 1 87 ? -5.082 -5.003 3.317 1.00 98.19 87 ALA A N 1
ATOM 676 C CA . ALA A 1 87 ? -4.911 -5.155 4.760 1.00 98.19 87 ALA A CA 1
ATOM 677 C C . ALA A 1 87 ? -5.962 -4.369 5.559 1.00 98.19 87 ALA A C 1
ATOM 679 O O . ALA A 1 87 ? -6.479 -4.888 6.546 1.00 98.19 87 ALA A O 1
ATOM 680 N N . LEU A 1 88 ? -6.346 -3.165 5.115 1.00 98.00 88 LEU A N 1
ATOM 681 C CA . LEU A 1 88 ? -7.450 -2.416 5.726 1.00 98.00 88 LEU A CA 1
ATOM 682 C C . LEU A 1 88 ? -8.792 -3.137 5.572 1.00 98.00 88 LEU A C 1
ATOM 684 O O . LEU A 1 88 ? -9.548 -3.211 6.535 1.00 98.00 88 LEU A O 1
ATOM 688 N N . ILE A 1 89 ? -9.076 -3.720 4.403 1.00 97.62 89 ILE A N 1
ATOM 689 C CA . ILE A 1 89 ? -10.287 -4.530 4.189 1.00 97.62 89 ILE A CA 1
ATOM 690 C C . ILE A 1 89 ? -10.309 -5.730 5.147 1.00 97.62 89 ILE A C 1
ATOM 692 O O . ILE A 1 89 ? -11.324 -5.978 5.796 1.00 97.62 89 ILE A O 1
ATOM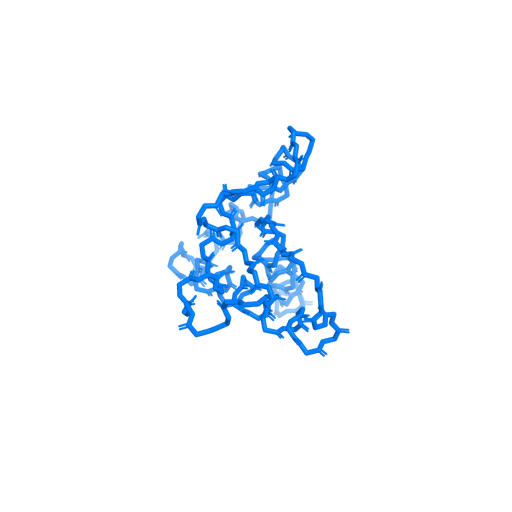 696 N N . GLY A 1 90 ? -9.183 -6.434 5.298 1.00 96.56 90 GLY A N 1
ATOM 697 C CA . GLY A 1 90 ? -9.048 -7.518 6.275 1.00 96.56 90 GLY A CA 1
ATOM 698 C C . GLY A 1 90 ? -9.239 -7.042 7.720 1.00 96.56 90 GLY A C 1
ATOM 699 O O . GLY A 1 90 ? -9.954 -7.679 8.491 1.00 96.56 90 GLY A O 1
ATOM 700 N N . GLY A 1 91 ? -8.669 -5.890 8.081 1.00 95.38 91 GLY A N 1
ATOM 701 C CA . GLY A 1 91 ? -8.856 -5.268 9.394 1.00 95.38 91 GLY A CA 1
ATOM 702 C C . GLY A 1 91 ? -10.313 -4.889 9.671 1.00 95.38 91 GLY A C 1
ATOM 703 O O . GLY A 1 91 ? -10.814 -5.137 10.766 1.00 95.38 91 GLY A O 1
ATOM 704 N N . TYR A 1 92 ? -11.020 -4.358 8.673 1.00 94.06 92 TYR A N 1
ATOM 705 C CA . TYR A 1 92 ? -12.450 -4.067 8.764 1.00 94.06 92 TYR A CA 1
ATOM 706 C C . TYR A 1 92 ? -13.281 -5.338 8.948 1.00 94.06 92 TYR A C 1
ATOM 708 O O . TYR A 1 92 ? -14.128 -5.386 9.837 1.00 94.06 92 TYR A O 1
ATOM 716 N N . PHE A 1 93 ? -12.999 -6.388 8.174 1.00 94.12 93 PHE A N 1
ATOM 717 C CA . PHE A 1 93 ? -13.651 -7.688 8.326 1.00 94.12 93 PHE A CA 1
ATOM 718 C C . PHE A 1 93 ? -13.473 -8.254 9.742 1.00 94.12 93 PHE A C 1
ATOM 720 O O . PHE A 1 93 ? -14.449 -8.641 10.383 1.00 94.12 93 PHE A O 1
ATOM 727 N N . MET A 1 94 ? -12.247 -8.218 10.273 1.00 92.31 94 MET A N 1
ATOM 728 C CA . MET A 1 94 ? -11.970 -8.656 11.643 1.00 92.31 94 MET A CA 1
ATOM 729 C C . MET A 1 94 ? -12.673 -7.787 12.688 1.00 92.31 94 MET A C 1
ATOM 731 O O . MET A 1 94 ? -13.203 -8.320 13.659 1.00 92.31 94 MET A O 1
ATOM 735 N N . ASN A 1 95 ? -12.729 -6.468 12.488 1.00 91.31 95 ASN A N 1
ATOM 736 C CA . ASN A 1 95 ? -13.478 -5.570 13.363 1.00 91.31 95 ASN A CA 1
ATOM 737 C C . ASN A 1 95 ? -14.971 -5.932 13.399 1.00 91.31 95 ASN A C 1
ATOM 739 O O . ASN A 1 95 ? -15.550 -6.015 14.477 1.00 91.31 95 ASN A O 1
ATOM 743 N N . VAL A 1 96 ? -15.588 -6.194 12.242 1.00 90.56 96 VAL A N 1
ATOM 744 C CA . VAL A 1 96 ? -16.996 -6.614 12.174 1.00 90.56 96 VAL A CA 1
ATOM 745 C C . VAL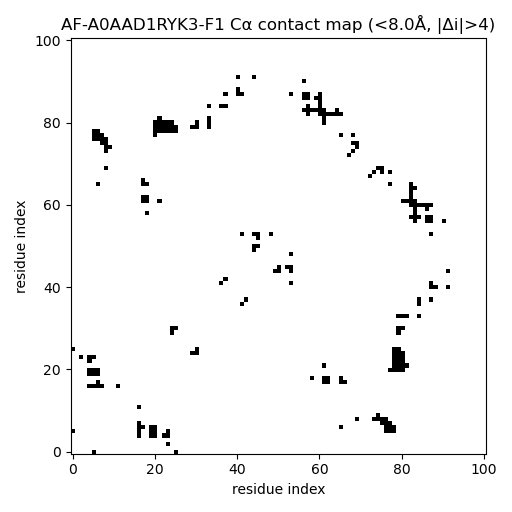 A 1 96 ? -17.212 -7.913 12.947 1.00 90.56 96 VAL A C 1
ATOM 747 O O . VAL A 1 96 ? -18.124 -7.958 13.765 1.00 90.56 96 VAL A O 1
ATOM 750 N N . ILE A 1 97 ? -16.354 -8.920 12.753 1.00 92.50 97 ILE A N 1
ATOM 751 C CA . ILE A 1 97 ? -16.455 -10.207 13.458 1.00 92.50 97 ILE A CA 1
ATOM 752 C C . ILE A 1 97 ? -16.356 -10.031 14.972 1.00 92.50 97 ILE A C 1
ATOM 754 O O . ILE A 1 97 ? -17.170 -10.584 15.698 1.00 92.50 97 ILE A O 1
ATOM 758 N N . VAL A 1 98 ? -15.360 -9.286 15.454 1.00 90.25 98 VAL A N 1
ATOM 759 C CA . VAL A 1 98 ? -15.096 -9.158 16.895 1.00 90.25 98 VAL A CA 1
ATOM 760 C C . VAL A 1 98 ? -16.153 -8.302 17.594 1.00 90.25 98 VAL A C 1
ATOM 762 O O . VAL A 1 98 ? -16.467 -8.550 18.750 1.00 90.25 98 VAL A O 1
ATOM 765 N N . THR A 1 99 ? -16.693 -7.283 16.921 1.00 83.12 99 THR A N 1
ATOM 766 C CA . THR A 1 99 ? -17.670 -6.353 17.514 1.00 83.12 99 THR A CA 1
ATOM 767 C C . THR A 1 99 ? -19.126 -6.813 17.366 1.00 83.12 99 THR A C 1
ATOM 769 O O . THR A 1 99 ? -19.983 -6.293 18.070 1.00 83.12 99 THR A O 1
ATOM 772 N N . HIS A 1 100 ? -19.424 -7.764 16.475 1.00 69.31 100 HIS A N 1
ATOM 773 C CA . HIS A 1 100 ? -20.770 -8.337 16.302 1.00 69.31 100 HIS A CA 1
ATOM 774 C C . HIS A 1 100 ? -20.889 -9.765 16.873 1.00 69.31 100 HIS A C 1
ATOM 776 O O . HIS A 1 100 ? -21.721 -10.546 16.408 1.00 69.31 100 HIS A O 1
ATOM 782 N N . GLN A 1 101 ? -20.059 -10.095 17.869 1.00 51.03 101 GLN A N 1
ATOM 783 C CA . GLN A 1 101 ? -20.300 -11.172 18.839 1.00 51.03 101 GLN A CA 1
ATOM 784 C C . GLN A 1 101 ? -20.961 -10.592 20.088 1.00 51.03 101 GLN A C 1
ATOM 786 O O . GLN A 1 101 ? -21.860 -11.272 20.626 1.00 51.03 101 GLN A O 1
#

Mean predicted aligned error: 3.07 Å

Foldseek 3Di:
DPDPLWAALVPVVVVSNLQSLAVFAPDDVQQVVQVVLCCVLVVVCCVVPNNVVLVVLQRCQSNVVSVCCCVVVNHDIGHHSVSSSVSSVVVSVVVCVVVVD

InterPro domains:
  IPR022764 Peptidase S54, rhomboid domain [PF01694] (13-99)
  IPR035952 Rhomboid-like superfamily [G3DSA:1.20.1540.10] (2-100)
  IPR035952 Rhomboid-like superfamily [SSF144091] (13-98)
  IPR051739 Rhomboid-related Intramembrane Serine Proteases [PTHR45840] (1-98)

Sequence (101 aa):
MNSPLTYRYDKREEAWRFLSYMFVHAGVQHIIGNLFLQLLIGIPLELVHKGHRVGLVYLAGVIGGSLASSIFDPRKNLVGASGGVYALIGGYFMNVIVTHQ

Organism: Pelobates cultripes (NCBI:txid61616)

Nearest PDB structures (foldseek):
  6pjr-assembly1_A  TM=8.663E-01  e=3.335E-03  Escherichia coli
  6pjp-assembly1_A  TM=8.703E-01  e=4.009E-03  Escherichia coli
  3txt-assembly1_A  TM=8.506E-01  e=3.770E-03  Escherichia coli K-12
  4h1d-assembly1_A  TM=8.360E-01  e=3.335E-03  Escherichia coli K-12
  5f5k-assembly1_A  TM=8.668E-01  e=1.369E-02  Escherichia coli

Secondary structure (DSSP, 8-state):
---TTSB-TT-TT-TTHHHHGGG--SSHHHHHHHHHHHHHHHHHHHHHH-HHHHHHHHHHHHHHHHHHHHHHSTT--B-STHHHHHHHHHHHHHHHHHHT-